Protein AF-A0A927GRE3-F1 (afdb_monomer_lite)

Secondary structure (DSSP, 8-state):
-----------EEEEEEEETTT--EEEEEEEEETTEEE------TTS-SS-EEEEEE--

Radius of gyration: 14.7 Å; chains: 1; bounding box: 27×27×44 Å

Foldseek 3Di:
DDDDDPPDPQDWWWKWKAAPPPGDIDIFTFGDDPPDTHGVDAADPVRHGPRIDMDIDDD

pLDDT: mean 86.11, std 16.51, range [42.66, 98.56]

Sequence (59 aa):
MGLEGQAVDNARVKVTIRCRICGEKFVLRGRRDNDRIETGFKQCLCDNIDQFEIEEQNW

Structure (mmCIF, N/CA/C/O backbone):
data_AF-A0A927GRE3-F1
#
_entry.id   AF-A0A927GRE3-F1
#
loop_
_atom_site.group_PDB
_atom_site.id
_atom_site.type_symbol
_atom_site.label_atom_id
_atom_site.label_alt_id
_atom_site.label_comp_id
_atom_site.label_asym_id
_atom_site.label_entity_id
_atom_site.label_seq_id
_atom_site.pdbx_PDB_ins_code
_atom_site.Cartn_x
_atom_site.Cartn_y
_atom_site.Cartn_z
_atom_site.occupancy
_atom_site.B_iso_or_equiv
_atom_site.auth_seq_id
_atom_site.auth_comp_id
_atom_site.auth_asym_id
_atom_site.auth_atom_id
_atom_site.pdbx_PDB_model_num
ATOM 1 N N . MET A 1 1 ? 9.919 -21.170 -35.243 1.00 42.66 1 MET A N 1
ATOM 2 C CA . MET A 1 1 ? 9.641 -19.740 -34.990 1.00 42.66 1 MET A CA 1
ATOM 3 C C . MET A 1 1 ? 9.326 -19.589 -33.512 1.00 42.66 1 MET A C 1
ATOM 5 O O . MET A 1 1 ? 8.178 -19.736 -33.125 1.00 42.66 1 MET A O 1
ATOM 9 N N . GLY A 1 2 ? 10.354 -19.432 -32.680 1.00 49.97 2 GLY A N 1
ATOM 10 C CA . GLY A 1 2 ? 10.200 -19.092 -31.267 1.00 49.97 2 GLY A CA 1
ATOM 11 C C . GLY A 1 2 ? 10.725 -17.679 -31.099 1.00 49.97 2 GLY A C 1
ATOM 12 O O . GLY A 1 2 ? 11.900 -17.455 -31.367 1.00 49.97 2 GLY A O 1
ATOM 13 N N . LEU A 1 3 ? 9.854 -16.730 -30.763 1.00 54.31 3 LEU A N 1
ATOM 14 C CA . LEU A 1 3 ? 10.295 -15.413 -30.327 1.00 54.31 3 LEU A CA 1
ATOM 15 C C . LEU A 1 3 ? 10.425 -15.481 -28.815 1.00 54.31 3 LEU A C 1
ATOM 17 O O . LEU A 1 3 ? 9.450 -15.659 -28.087 1.00 54.31 3 LEU A O 1
ATOM 21 N N . GLU A 1 4 ? 11.682 -15.448 -28.405 1.00 50.41 4 GLU A N 1
ATOM 22 C CA . GLU A 1 4 ? 12.159 -15.444 -27.038 1.00 50.41 4 GLU A CA 1
ATOM 23 C C . GLU A 1 4 ? 11.450 -14.334 -26.257 1.00 50.41 4 GLU A C 1
ATOM 25 O O . GLU A 1 4 ? 11.453 -13.165 -26.648 1.00 50.41 4 GLU A O 1
ATOM 30 N N . GLY A 1 5 ? 10.794 -14.733 -25.165 1.00 53.25 5 GLY A N 1
ATOM 31 C CA . GLY A 1 5 ? 10.181 -13.822 -24.212 1.00 53.25 5 GLY A CA 1
ATOM 32 C C . GLY A 1 5 ? 11.255 -12.904 -23.653 1.00 53.25 5 GLY A C 1
ATOM 33 O O . GLY A 1 5 ? 12.102 -13.331 -22.870 1.00 53.25 5 GLY A O 1
ATOM 34 N N . GLN A 1 6 ? 11.228 -11.650 -24.093 1.00 52.53 6 GLN A N 1
ATOM 35 C CA . GLN A 1 6 ? 12.109 -10.605 -23.605 1.00 52.53 6 GLN A CA 1
ATOM 36 C C . GLN A 1 6 ? 11.900 -10.493 -22.095 1.00 52.53 6 GLN A C 1
ATOM 38 O O . GLN A 1 6 ? 10.793 -10.217 -21.626 1.00 52.53 6 GLN A O 1
ATOM 43 N N . ALA A 1 7 ? 12.956 -10.762 -21.330 1.00 55.47 7 ALA A N 1
ATOM 44 C CA . ALA A 1 7 ? 12.988 -10.481 -19.910 1.00 55.47 7 ALA A CA 1
ATOM 45 C C . ALA A 1 7 ? 12.855 -8.964 -19.745 1.00 55.47 7 ALA A C 1
ATOM 47 O O . ALA A 1 7 ? 13.844 -8.242 -19.819 1.00 55.47 7 ALA A O 1
ATOM 48 N N . VAL A 1 8 ? 11.614 -8.488 -19.590 1.00 58.00 8 VAL A N 1
ATOM 49 C CA . VAL A 1 8 ? 11.333 -7.105 -19.214 1.00 58.00 8 VAL A CA 1
ATOM 50 C C . VAL A 1 8 ? 12.067 -6.871 -17.903 1.00 58.00 8 VAL A C 1
ATOM 52 O O . VAL A 1 8 ? 11.896 -7.652 -16.957 1.00 58.00 8 VAL A O 1
ATOM 55 N N . ASP A 1 9 ? 12.944 -5.871 -17.886 1.00 55.75 9 ASP A N 1
ATOM 56 C CA . ASP A 1 9 ? 13.686 -5.461 -16.706 1.00 55.75 9 ASP A CA 1
ATOM 57 C C . ASP A 1 9 ? 12.771 -5.536 -15.486 1.00 55.75 9 ASP A C 1
ATOM 59 O O . ASP A 1 9 ? 11.738 -4.870 -15.399 1.00 55.75 9 ASP A O 1
ATOM 63 N N . ASN A 1 10 ? 13.121 -6.435 -14.565 1.00 62.53 10 ASN A N 1
ATOM 64 C CA . ASN A 1 10 ? 12.362 -6.762 -13.363 1.00 62.53 10 ASN A CA 1
ATOM 65 C C . ASN A 1 10 ? 12.541 -5.639 -12.331 1.00 62.53 10 ASN A C 1
ATOM 67 O O . ASN A 1 10 ? 12.930 -5.877 -11.184 1.00 62.53 10 ASN A O 1
ATOM 71 N N . ALA A 1 11 ? 12.348 -4.396 -12.775 1.00 75.88 11 ALA A N 1
ATOM 72 C CA . ALA A 1 11 ? 12.492 -3.196 -11.987 1.00 75.88 11 ALA A CA 1
ATOM 73 C C . ALA A 1 11 ? 11.439 -3.255 -10.883 1.00 75.88 11 ALA A C 1
ATOM 75 O O . ALA A 1 11 ? 10.238 -3.060 -11.094 1.00 75.88 11 ALA A O 1
ATOM 76 N N . ARG A 1 12 ? 11.905 -3.614 -9.687 1.00 86.88 12 ARG A N 1
ATOM 77 C CA . ARG A 1 12 ? 11.085 -3.593 -8.485 1.00 86.88 12 ARG A CA 1
ATOM 78 C C . ARG A 1 12 ? 10.916 -2.145 -8.068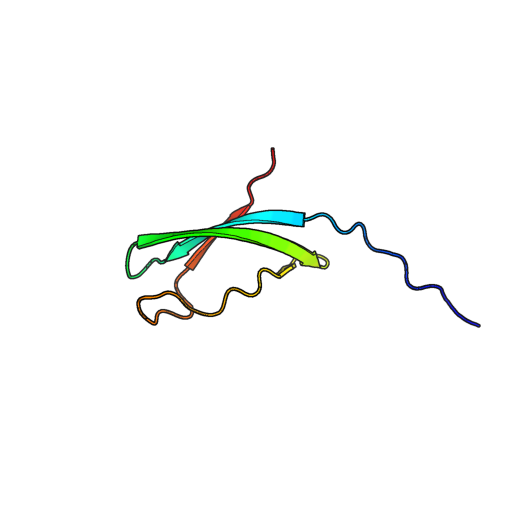 1.00 86.88 12 ARG A C 1
ATOM 80 O O . ARG A 1 12 ? 11.899 -1.472 -7.775 1.00 86.88 12 ARG A O 1
ATOM 87 N N . VAL A 1 13 ? 9.672 -1.701 -7.998 1.00 91.56 13 VAL A N 1
ATOM 88 C CA . VAL A 1 13 ? 9.320 -0.338 -7.602 1.00 91.56 13 VAL A CA 1
ATOM 89 C C . VAL A 1 13 ? 8.878 -0.357 -6.149 1.00 91.56 13 VAL A C 1
ATOM 91 O O . VAL A 1 13 ? 8.087 -1.211 -5.740 1.00 91.56 13 VAL A O 1
ATOM 94 N N . LYS A 1 14 ? 9.405 0.565 -5.344 1.00 94.62 14 LYS A N 1
ATOM 95 C CA . LYS A 1 14 ? 8.931 0.769 -3.976 1.00 94.62 14 LYS A CA 1
ATOM 96 C C . LYS A 1 14 ? 7.718 1.690 -4.021 1.00 94.62 14 LYS A C 1
ATOM 98 O O . LYS A 1 14 ? 7.786 2.756 -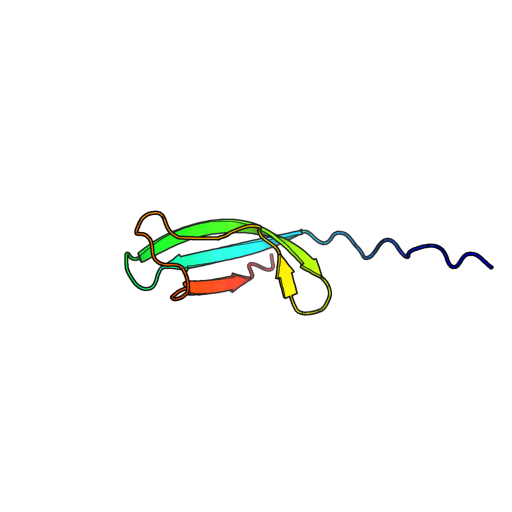4.624 1.00 94.62 14 LYS A O 1
ATOM 103 N N . VAL A 1 15 ? 6.640 1.295 -3.357 1.00 95.25 15 VAL A N 1
ATOM 104 C CA . VAL A 1 15 ? 5.431 2.112 -3.245 1.00 95.25 15 VAL A CA 1
ATOM 105 C C . VAL A 1 15 ? 4.994 2.237 -1.797 1.00 95.25 15 VAL A C 1
ATOM 107 O O . VAL A 1 15 ? 5.162 1.307 -1.000 1.00 95.25 15 VAL A O 1
ATOM 110 N N . THR A 1 16 ? 4.411 3.381 -1.473 1.00 97.19 16 THR A N 1
ATOM 111 C CA . THR A 1 16 ? 3.725 3.630 -0.209 1.00 97.19 16 THR A CA 1
ATOM 112 C C . THR A 1 16 ? 2.228 3.668 -0.484 1.00 97.19 16 THR A C 1
ATOM 114 O O . THR A 1 16 ? 1.780 4.414 -1.346 1.00 97.19 16 THR A O 1
ATOM 117 N N . ILE A 1 17 ? 1.455 2.862 0.238 1.00 97.12 17 ILE A N 1
ATOM 118 C CA . ILE A 1 17 ? -0.007 2.807 0.163 1.00 97.12 17 ILE A CA 1
ATOM 119 C C . ILE A 1 17 ? -0.561 3.336 1.482 1.00 97.12 17 ILE A C 1
ATOM 121 O O . ILE A 1 17 ? -0.224 2.807 2.541 1.00 97.12 17 ILE A O 1
ATOM 125 N N . ARG A 1 18 ? -1.429 4.344 1.438 1.00 98.12 18 ARG A N 1
ATOM 126 C CA . ARG A 1 18 ? -2.129 4.885 2.605 1.00 98.12 18 ARG A CA 1
ATOM 127 C C . ARG A 1 18 ? -3.629 4.642 2.487 1.00 98.12 18 ARG A C 1
ATOM 129 O O . ARG A 1 18 ? -4.253 5.014 1.498 1.00 98.12 18 ARG A O 1
ATOM 136 N N . CYS A 1 19 ? -4.226 4.051 3.516 1.00 98.56 19 CYS A N 1
ATOM 137 C CA . CYS A 1 19 ? -5.675 3.893 3.602 1.00 98.56 19 CYS A CA 1
ATOM 138 C C . CYS A 1 19 ? -6.344 5.236 3.927 1.00 98.56 19 CYS A C 1
ATOM 140 O O . CYS A 1 19 ? -5.994 5.872 4.922 1.00 98.56 19 CYS A O 1
ATOM 142 N N . ARG A 1 20 ?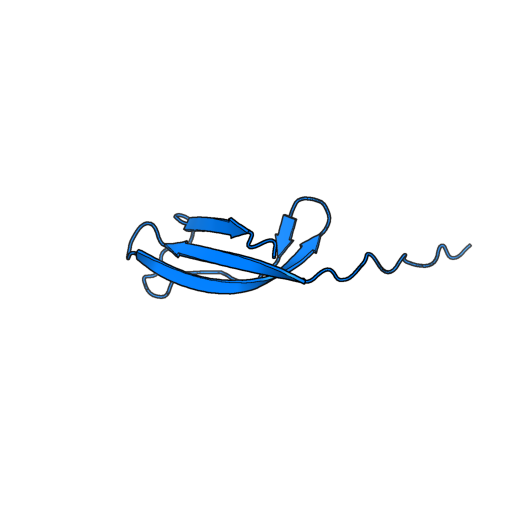 -7.332 5.656 3.128 1.00 98.31 20 ARG A N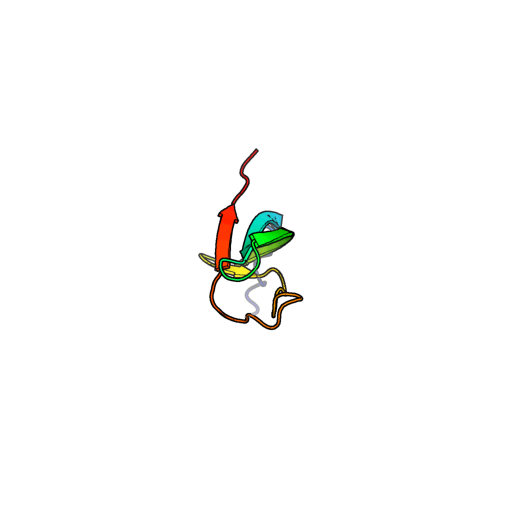 1
ATOM 143 C CA . ARG A 1 20 ? -8.098 6.891 3.385 1.00 98.31 20 ARG A CA 1
ATOM 144 C C . ARG A 1 20 ? -9.166 6.732 4.471 1.00 98.31 20 ARG A C 1
ATOM 146 O O . ARG A 1 20 ? -9.641 7.739 4.978 1.00 98.31 20 ARG A O 1
ATOM 153 N N . ILE A 1 21 ? -9.500 5.494 4.852 1.00 98.38 21 ILE A N 1
ATOM 154 C CA . ILE A 1 21 ? -10.469 5.200 5.919 1.00 98.38 21 ILE A CA 1
ATOM 155 C C . ILE A 1 21 ? -9.823 5.249 7.306 1.00 98.38 21 ILE A C 1
ATOM 157 O O . ILE A 1 21 ? -10.258 6.016 8.155 1.00 98.38 21 ILE A O 1
ATOM 161 N N . CYS A 1 22 ? -8.779 4.449 7.550 1.00 98.44 22 CYS A N 1
ATOM 162 C CA . CYS A 1 22 ? -8.150 4.352 8.877 1.00 98.44 22 CYS A CA 1
ATOM 163 C C . CYS A 1 22 ? -6.803 5.082 8.996 1.00 98.44 22 CYS A C 1
ATOM 165 O O . CYS A 1 22 ? -6.302 5.256 10.101 1.00 98.44 22 CYS A O 1
ATOM 167 N N . GLY A 1 23 ? -6.193 5.498 7.882 1.00 98.12 23 GLY A N 1
ATOM 168 C CA . GLY A 1 23 ? -4.894 6.176 7.879 1.00 98.12 23 GLY A CA 1
ATOM 169 C C . GLY A 1 23 ? -3.663 5.263 7.912 1.00 98.12 23 GLY A C 1
ATOM 170 O O . GLY A 1 23 ? -2.550 5.786 7.830 1.00 98.12 23 GLY A O 1
ATOM 171 N N . GLU A 1 24 ? -3.841 3.939 7.990 1.00 98.31 24 GLU A N 1
ATOM 172 C CA . GLU A 1 24 ? -2.751 2.951 7.983 1.00 98.31 24 GLU A CA 1
ATOM 173 C C . GLU A 1 24 ? -1.869 3.100 6.733 1.00 98.31 24 GLU A C 1
ATOM 175 O O . GLU A 1 24 ? -2.375 3.367 5.634 1.00 98.31 24 GLU A O 1
ATOM 180 N N . LYS A 1 25 ? -0.554 2.910 6.895 1.00 97.88 25 LYS A N 1
ATOM 181 C CA . LYS A 1 25 ? 0.429 3.021 5.810 1.00 97.88 25 LYS A CA 1
ATOM 182 C C . LYS A 1 25 ? 1.166 1.703 5.604 1.00 97.88 25 LYS A C 1
ATOM 184 O O . LYS A 1 25 ? 1.709 1.138 6.548 1.00 97.88 25 LYS A O 1
ATOM 189 N N . PHE A 1 26 ? 1.269 1.276 4.354 1.00 96.94 26 PHE A N 1
ATOM 190 C CA . PHE A 1 26 ? 1.992 0.080 3.935 1.00 96.94 26 PHE A CA 1
ATOM 191 C C . PHE A 1 26 ? 3.093 0.475 2.958 1.00 96.94 26 PHE A C 1
ATOM 193 O O . PHE A 1 26 ? 2.855 1.243 2.032 1.00 96.94 26 PHE A O 1
ATOM 200 N N . VAL A 1 27 ? 4.296 -0.063 3.140 1.00 96.00 27 VAL A N 1
ATOM 201 C CA . VAL A 1 27 ? 5.410 0.130 2.206 1.00 96.00 27 VAL A CA 1
ATOM 202 C C . VAL A 1 27 ? 5.710 -1.209 1.557 1.00 96.00 27 VAL A C 1
ATOM 204 O O . VAL A 1 27 ? 6.118 -2.150 2.237 1.00 96.00 27 VAL A O 1
ATOM 207 N N . LEU A 1 28 ? 5.501 -1.301 0.248 1.00 95.56 28 LEU A N 1
ATOM 208 C CA . LEU A 1 28 ? 5.621 -2.545 -0.509 1.00 95.56 28 LEU A CA 1
ATOM 209 C C . LEU A 1 28 ? 6.616 -2.389 -1.654 1.00 95.56 28 LEU A C 1
ATOM 211 O O . LEU A 1 28 ? 6.948 -1.283 -2.083 1.00 95.56 28 LEU A O 1
ATOM 215 N N . ARG A 1 29 ? 7.095 -3.525 -2.159 1.00 93.38 29 ARG A N 1
ATOM 216 C CA . ARG A 1 29 ? 7.837 -3.595 -3.418 1.00 93.38 29 ARG A CA 1
ATOM 217 C C . ARG A 1 29 ? 6.968 -4.311 -4.439 1.00 93.38 29 ARG A C 1
ATOM 219 O O . ARG A 1 29 ? 6.635 -5.474 -4.230 1.00 93.38 29 ARG A O 1
ATOM 226 N N . GLY A 1 30 ? 6.600 -3.610 -5.503 1.00 91.56 30 GLY A N 1
ATOM 227 C CA . GLY A 1 30 ? 5.833 -4.155 -6.614 1.00 91.56 30 GLY A CA 1
ATOM 228 C C . GLY A 1 30 ? 6.699 -4.433 -7.834 1.00 91.56 30 GLY A C 1
ATOM 229 O O . GLY A 1 30 ? 7.821 -3.933 -7.948 1.00 91.56 30 GLY A O 1
ATOM 230 N N . ARG A 1 31 ? 6.166 -5.231 -8.755 1.00 91.00 31 ARG A N 1
ATOM 231 C CA . ARG A 1 31 ? 6.718 -5.386 -10.101 1.00 91.00 31 ARG A CA 1
ATOM 232 C C . ARG A 1 31 ? 6.041 -4.370 -11.014 1.00 91.00 31 ARG A C 1
ATOM 234 O O . ARG A 1 31 ? 4.814 -4.275 -10.996 1.00 91.00 31 ARG A O 1
ATOM 241 N N . ARG A 1 32 ? 6.824 -3.628 -11.797 1.00 87.38 32 ARG A N 1
ATOM 242 C CA . ARG A 1 32 ? 6.270 -2.805 -12.873 1.00 87.38 32 ARG A CA 1
ATOM 243 C C . ARG A 1 32 ? 5.954 -3.700 -14.071 1.00 87.38 32 ARG A C 1
ATOM 245 O O . ARG A 1 32 ? 6.833 -4.405 -14.562 1.00 87.38 32 ARG A O 1
ATOM 252 N N . ASP A 1 33 ? 4.698 -3.680 -14.491 1.00 85.75 33 ASP A N 1
ATOM 253 C CA . ASP A 1 33 ? 4.215 -4.282 -15.728 1.00 85.75 33 ASP A CA 1
ATOM 254 C C . ASP A 1 33 ? 3.608 -3.162 -16.571 1.00 85.75 33 ASP A C 1
ATOM 256 O O . ASP A 1 33 ? 2.531 -2.653 -16.258 1.00 85.75 33 ASP A O 1
ATOM 260 N N . ASN A 1 34 ? 4.344 -2.725 -17.596 1.00 82.62 34 ASN A N 1
ATOM 261 C CA . ASN A 1 34 ? 3.988 -1.559 -18.407 1.00 82.62 34 ASN A CA 1
ATOM 262 C C . ASN A 1 34 ? 3.702 -0.327 -17.513 1.00 82.62 34 ASN A C 1
ATOM 264 O O . ASN A 1 34 ? 4.589 0.109 -16.777 1.00 82.62 34 ASN A O 1
ATOM 268 N N . ASP A 1 35 ? 2.471 0.190 -17.532 1.00 82.38 35 ASP A N 1
ATOM 269 C CA . ASP A 1 35 ? 2.006 1.341 -16.741 1.00 82.38 35 ASP A CA 1
ATOM 270 C C . ASP A 1 35 ? 1.381 0.963 -15.382 1.00 82.38 35 ASP A C 1
ATOM 272 O O . ASP A 1 35 ? 0.847 1.819 -14.674 1.00 82.38 35 ASP A O 1
ATOM 276 N N . ARG A 1 36 ? 1.411 -0.320 -14.993 1.00 86.62 36 ARG A N 1
ATOM 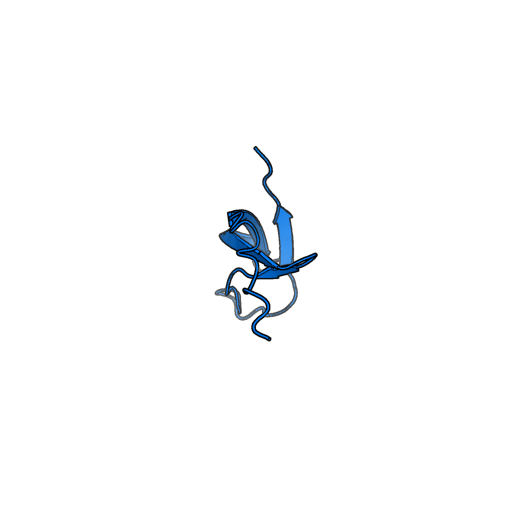277 C CA . ARG A 1 36 ? 0.830 -0.813 -13.734 1.00 86.62 36 ARG A CA 1
ATOM 278 C C . ARG A 1 36 ? 1.903 -1.324 -12.779 1.00 86.62 36 ARG A C 1
ATOM 280 O O . ARG A 1 36 ? 2.900 -1.917 -13.179 1.00 86.62 36 ARG A O 1
ATOM 287 N N . ILE A 1 37 ? 1.662 -1.149 -11.480 1.00 89.75 37 ILE A N 1
ATOM 288 C CA . ILE A 1 37 ? 2.496 -1.717 -10.418 1.00 89.75 37 ILE A CA 1
ATOM 289 C C . ILE A 1 37 ? 1.704 -2.799 -9.701 1.00 89.75 37 ILE A C 1
ATOM 291 O O . ILE A 1 37 ? 0.699 -2.526 -9.044 1.00 89.75 37 ILE A O 1
ATOM 295 N N . GLU A 1 38 ? 2.175 -4.035 -9.799 1.00 91.69 38 GLU A N 1
ATOM 296 C CA . GLU A 1 38 ? 1.581 -5.164 -9.094 1.00 91.69 38 GLU A CA 1
ATOM 297 C C . GLU A 1 38 ? 2.321 -5.407 -7.776 1.00 91.69 38 GLU A C 1
ATOM 299 O O . GLU A 1 38 ? 3.495 -5.778 -7.767 1.00 91.69 38 GLU A O 1
ATOM 304 N N . THR A 1 39 ? 1.637 -5.194 -6.648 1.00 93.38 39 THR A N 1
ATOM 305 C CA . THR A 1 39 ? 2.193 -5.383 -5.291 1.00 93.38 39 THR A CA 1
ATOM 306 C C . THR A 1 39 ? 1.635 -6.603 -4.559 1.00 93.38 39 THR A C 1
ATOM 308 O O . THR A 1 39 ? 2.181 -7.003 -3.534 1.00 93.38 39 THR A O 1
ATOM 311 N N . GLY A 1 40 ? 0.525 -7.175 -5.038 1.00 94.06 40 GLY A N 1
ATOM 312 C CA . GLY A 1 40 ? -0.231 -8.212 -4.327 1.00 94.06 40 GLY A CA 1
ATOM 313 C C . GLY A 1 40 ? -1.060 -7.699 -3.141 1.00 94.06 40 GLY A C 1
ATOM 314 O O . GLY A 1 40 ? -1.693 -8.503 -2.458 1.00 94.06 40 GLY A O 1
ATOM 315 N N . PHE A 1 41 ? -1.088 -6.386 -2.895 1.00 95.94 41 PHE A N 1
ATOM 316 C CA . PHE A 1 41 ? -1.948 -5.777 -1.883 1.00 95.94 41 PHE A CA 1
ATOM 317 C C . PHE A 1 41 ? -3.422 -5.905 -2.287 1.00 95.94 41 PHE A C 1
ATOM 319 O O . PHE A 1 41 ? -3.789 -5.527 -3.397 1.00 95.94 41 PHE A O 1
ATOM 326 N N . LYS A 1 42 ? -4.257 -6.453 -1.399 1.00 96.06 42 LYS A N 1
ATOM 327 C CA . LYS A 1 42 ? -5.681 -6.717 -1.680 1.00 96.06 42 LYS A CA 1
ATOM 328 C C . LYS A 1 42 ? -6.637 -5.882 -0.834 1.00 96.06 42 LYS A C 1
ATOM 330 O O . LYS A 1 42 ? -7.685 -5.493 -1.326 1.00 96.06 42 LYS A O 1
ATOM 335 N N . GLN A 1 43 ? -6.304 -5.658 0.435 1.00 97.56 43 GLN A N 1
ATOM 336 C CA . GLN A 1 43 ? -7.225 -5.098 1.420 1.00 97.56 43 GLN A CA 1
ATOM 337 C C . GLN A 1 43 ? -6.444 -4.524 2.608 1.00 97.56 43 GLN A C 1
ATOM 339 O O . GLN A 1 43 ? -5.369 -5.020 2.957 1.00 97.56 43 GLN A O 1
ATOM 344 N N . CYS A 1 44 ? -6.991 -3.482 3.232 1.00 98.38 44 CYS A N 1
ATOM 345 C CA . CYS A 1 44 ? -6.494 -2.934 4.489 1.00 98.38 44 CYS A CA 1
ATOM 346 C C . CYS A 1 44 ? -6.924 -3.788 5.688 1.00 98.38 44 CYS A C 1
ATOM 348 O O . CYS A 1 44 ? -7.959 -4.440 5.659 1.00 98.38 44 CYS A O 1
ATOM 350 N N . LEU A 1 45 ? -6.209 -3.691 6.807 1.00 97.12 45 LEU A N 1
ATOM 351 C CA . LEU A 1 45 ? -6.607 -4.355 8.053 1.00 97.12 45 LEU A CA 1
ATOM 352 C C . LEU A 1 45 ? -7.941 -3.839 8.632 1.00 97.12 45 LEU A C 1
ATOM 354 O O . LEU A 1 45 ? -8.523 -4.506 9.474 1.00 97.12 45 LEU A O 1
ATOM 358 N N . CYS A 1 46 ? -8.433 -2.680 8.177 1.00 98.12 46 CYS A N 1
ATOM 359 C CA . CYS A 1 46 ? -9.753 -2.139 8.531 1.00 98.12 46 CYS A CA 1
ATOM 360 C C . CYS A 1 46 ? -10.879 -2.543 7.561 1.00 98.12 46 CYS A C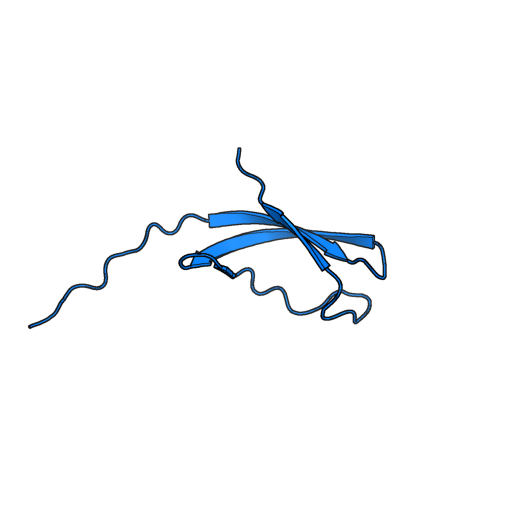 1
ATOM 362 O O . CYS A 1 46 ? -11.906 -1.872 7.509 1.00 98.12 46 CYS A O 1
ATOM 364 N N . ASP A 1 47 ? -10.645 -3.556 6.727 1.00 98.12 47 ASP A N 1
ATOM 365 C CA . ASP A 1 47 ? -11.572 -4.058 5.705 1.00 98.12 47 ASP A CA 1
ATOM 366 C C . ASP A 1 47 ? -11.846 -3.138 4.504 1.00 98.12 47 ASP A C 1
ATOM 368 O O . ASP A 1 47 ? -12.566 -3.514 3.583 1.00 98.12 47 ASP A O 1
ATOM 372 N N . ASN A 1 48 ? -11.209 -1.967 4.428 1.00 98.12 48 ASN A N 1
ATOM 373 C CA . ASN A 1 48 ? -11.244 -1.142 3.218 1.00 98.12 48 ASN A CA 1
ATOM 374 C C . ASN A 1 48 ? -10.540 -1.848 2.038 1.00 98.12 48 ASN A C 1
ATOM 376 O O . ASN A 1 48 ? -9.414 -2.327 2.204 1.00 98.12 48 ASN A O 1
ATOM 380 N N . ILE A 1 49 ? -11.161 -1.861 0.851 1.00 98.06 49 ILE A N 1
ATOM 381 C CA . ILE A 1 49 ? -10.664 -2.553 -0.361 1.00 98.06 49 ILE A CA 1
ATOM 382 C C . ILE A 1 49 ? -10.399 -1.628 -1.559 1.00 98.06 49 ILE A C 1
ATOM 384 O O . ILE A 1 49 ? -9.781 -2.063 -2.527 1.00 98.06 49 ILE A O 1
ATOM 388 N N . ASP A 1 50 ? -10.813 -0.361 -1.505 1.00 96.25 50 ASP A N 1
ATOM 389 C CA . ASP A 1 50 ? -10.740 0.545 -2.662 1.00 96.25 50 ASP A CA 1
ATOM 390 C C . ASP A 1 50 ? -10.210 1.954 -2.333 1.00 96.25 50 ASP A C 1
ATOM 392 O O . ASP A 1 50 ? -9.591 2.595 -3.185 1.00 96.25 50 ASP A O 1
ATOM 396 N N . GLN A 1 51 ? -10.370 2.449 -1.100 1.00 97.69 51 GLN A N 1
ATOM 397 C CA . GLN A 1 51 ? -10.029 3.843 -0.784 1.00 97.69 51 GLN A CA 1
ATOM 398 C C . GLN A 1 51 ? -8.567 4.009 -0.352 1.00 97.69 51 GLN A C 1
ATOM 400 O O . GLN A 1 51 ? -8.272 4.183 0.835 1.00 97.69 51 GLN A O 1
ATOM 405 N N . PHE A 1 52 ? -7.653 3.980 -1.320 1.00 97.44 52 PHE A N 1
ATOM 406 C CA . PHE A 1 52 ? -6.211 4.102 -1.092 1.00 97.44 52 PHE A CA 1
ATOM 407 C C . PHE A 1 52 ? -5.585 5.295 -1.820 1.00 97.44 52 PHE A C 1
ATOM 409 O O . PHE A 1 52 ? -5.999 5.664 -2.915 1.00 97.44 52 PHE A O 1
ATOM 416 N N . GLU A 1 53 ? -4.563 5.880 -1.205 1.00 97.06 53 GLU A N 1
ATOM 417 C CA . GLU A 1 53 ? -3.592 6.776 -1.835 1.00 97.06 53 GLU A CA 1
ATOM 418 C C . GLU A 1 53 ? -2.302 5.979 -2.063 1.00 97.06 53 GLU A C 1
ATOM 420 O O . GLU A 1 53 ? -1.863 5.266 -1.159 1.00 97.06 53 GLU A O 1
ATOM 425 N N . ILE A 1 54 ? -1.723 6.046 -3.264 1.00 94.25 54 ILE A N 1
ATOM 426 C CA . ILE A 1 54 ? -0.533 5.272 -3.640 1.00 94.25 54 ILE A CA 1
ATOM 427 C C . ILE A 1 54 ? 0.523 6.232 -4.185 1.00 94.25 54 ILE A C 1
ATOM 429 O O . ILE A 1 54 ? 0.238 7.004 -5.096 1.00 94.25 54 ILE A O 1
ATOM 433 N N . GLU A 1 55 ? 1.734 6.160 -3.642 1.00 95.12 55 GLU A N 1
ATOM 434 C CA . GLU A 1 55 ? 2.883 6.971 -4.051 1.00 95.12 55 GLU A CA 1
ATOM 435 C C . GLU A 1 55 ? 4.063 6.067 -4.432 1.00 95.12 55 GLU A C 1
ATOM 437 O O . GLU A 1 55 ? 4.438 5.165 -3.677 1.00 95.12 55 GLU A O 1
ATOM 442 N N . GLU A 1 56 ? 4.669 6.319 -5.592 1.00 93.19 56 GLU A N 1
ATOM 443 C CA . GLU A 1 56 ? 5.907 5.669 -6.025 1.00 93.19 56 GLU A CA 1
ATOM 444 C C . GLU A 1 56 ? 7.129 6.377 -5.440 1.00 93.19 56 GLU A C 1
ATOM 446 O O . GLU A 1 56 ? 7.267 7.595 -5.529 1.00 93.19 56 GLU A O 1
ATOM 451 N N . GLN A 1 57 ? 8.056 5.610 -4.872 1.00 86.94 57 GLN A N 1
ATOM 452 C CA . GLN A 1 57 ? 9.286 6.141 -4.292 1.00 86.94 57 GLN A CA 1
ATOM 453 C C . GLN A 1 57 ? 10.449 5.875 -5.251 1.00 86.94 57 GLN A C 1
ATOM 455 O O . GLN A 1 57 ? 10.965 4.756 -5.308 1.00 86.94 57 GLN A O 1
ATOM 460 N N . ASN A 1 58 ? 10.852 6.906 -5.995 1.00 66.88 58 ASN A N 1
ATOM 461 C CA . ASN A 1 58 ? 11.963 6.869 -6.946 1.00 66.88 58 ASN A CA 1
ATOM 462 C C . ASN A 1 58 ? 13.194 7.523 -6.285 1.00 66.88 58 ASN A C 1
ATOM 464 O O . ASN A 1 58 ? 13.236 8.745 -6.163 1.00 66.88 58 ASN A O 1
ATOM 468 N N . TRP A 1 59 ? 14.150 6.718 -5.814 1.00 60.72 59 TRP A N 1
ATOM 469 C CA . TRP A 1 59 ? 15.422 7.177 -5.233 1.00 60.72 59 TRP A CA 1
ATOM 470 C C . TRP A 1 59 ? 16.591 6.575 -6.000 1.00 60.72 59 TRP A C 1
ATOM 472 O O . TRP A 1 59 ? 16.510 5.358 -6.293 1.00 60.72 59 TRP A O 1
#

Organism: NCBI:txid2772509